Protein AF-A0A8S0VI57-F1 (afdb_monomer_lite)

Structure (mmCIF, N/CA/C/O backbone):
data_AF-A0A8S0VI57-F1
#
_entry.id   AF-A0A8S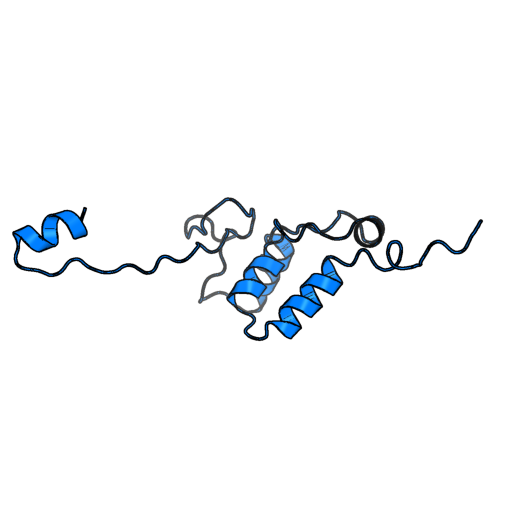0VI57-F1
#
loop_
_atom_site.group_PDB
_atom_site.id
_atom_site.type_symbol
_atom_site.label_atom_id
_atom_site.label_alt_id
_atom_site.label_comp_id
_atom_site.label_asym_id
_atom_site.label_entity_id
_atom_site.label_seq_id
_atom_site.pdbx_PDB_ins_code
_atom_site.Cartn_x
_atom_site.Cartn_y
_atom_site.Cartn_z
_atom_site.occupancy
_atom_site.B_iso_or_equiv
_atom_site.auth_seq_id
_atom_site.auth_comp_id
_atom_site.auth_asym_id
_atom_site.auth_atom_id
_atom_site.pdbx_PDB_model_num
ATOM 1 N N . MET A 1 1 ? -5.526 -4.608 27.149 1.00 91.12 1 MET A N 1
ATOM 2 C CA . MET A 1 1 ? -6.021 -3.444 27.924 1.00 91.12 1 MET A CA 1
ATOM 3 C C . MET A 1 1 ? -7.548 -3.367 27.946 1.00 91.12 1 MET A C 1
ATOM 5 O O . MET A 1 1 ? -8.134 -3.780 28.936 1.00 91.12 1 MET A O 1
ATOM 9 N N . THR A 1 2 ? -8.234 -2.888 26.898 1.00 95.88 2 THR A N 1
ATOM 10 C CA . THR A 1 2 ? -9.696 -2.632 26.957 1.00 95.88 2 THR A CA 1
ATOM 11 C C . THR A 1 2 ? -10.529 -3.891 27.235 1.00 95.88 2 THR A C 1
ATOM 13 O O . THR A 1 2 ? -11.460 -3.861 28.037 1.00 95.88 2 THR A O 1
ATOM 16 N N . ARG A 1 3 ? -10.148 -5.034 26.650 1.00 96.81 3 ARG A N 1
ATOM 17 C CA . ARG A 1 3 ? -10.786 -6.342 26.900 1.00 96.81 3 ARG A CA 1
ATOM 18 C C . ARG A 1 3 ? -10.653 -6.833 28.347 1.00 96.81 3 ARG A C 1
ATOM 20 O O . ARG A 1 3 ? -11.505 -7.596 28.797 1.00 96.81 3 ARG A O 1
ATOM 27 N N . ASP A 1 4 ? -9.615 -6.407 29.060 1.00 96.50 4 ASP A N 1
ATOM 28 C CA . ASP A 1 4 ? -9.339 -6.831 30.440 1.00 96.50 4 ASP A CA 1
ATOM 29 C C . ASP A 1 4 ? -10.178 -6.036 31.449 1.00 96.50 4 ASP A C 1
ATOM 31 O O . ASP A 1 4 ? -10.538 -6.543 32.512 1.00 96.50 4 ASP A O 1
ATOM 35 N N . VAL A 1 5 ? -10.520 -4.792 31.093 1.00 97.25 5 VAL A N 1
ATOM 36 C CA . VAL A 1 5 ? -11.329 -3.880 31.912 1.00 97.25 5 VAL A CA 1
ATOM 37 C C . VAL A 1 5 ? -12.827 -4.098 31.696 1.00 97.25 5 VAL A C 1
ATOM 39 O O . VAL A 1 5 ? -13.580 -4.010 32.662 1.00 97.25 5 VAL A O 1
ATOM 42 N N . ALA A 1 6 ? -13.269 -4.431 30.477 1.00 96.94 6 ALA A N 1
ATOM 43 C CA . ALA A 1 6 ? -14.692 -4.515 30.123 1.00 96.94 6 ALA A CA 1
ATOM 44 C C . ALA A 1 6 ? -15.564 -5.340 31.104 1.00 96.94 6 ALA A C 1
ATOM 46 O O . ALA A 1 6 ? -16.583 -4.811 31.552 1.00 96.94 6 ALA A O 1
ATOM 47 N N . PRO A 1 7 ? -15.161 -6.548 31.560 1.00 97.19 7 PRO A N 1
ATOM 48 C CA . PRO A 1 7 ? -15.966 -7.319 32.513 1.00 97.19 7 PRO A CA 1
ATOM 49 C C . PRO A 1 7 ? -16.089 -6.662 33.895 1.00 97.19 7 PRO A C 1
ATOM 51 O O . PRO A 1 7 ? -17.079 -6.870 34.588 1.00 97.19 7 PRO A O 1
ATOM 54 N N . ARG A 1 8 ? -15.098 -5.854 34.303 1.00 97.12 8 ARG A N 1
ATOM 55 C CA . ARG A 1 8 ? -15.077 -5.174 35.613 1.00 97.12 8 ARG A CA 1
ATOM 56 C C . ARG A 1 8 ? -16.088 -4.031 35.696 1.00 97.12 8 ARG A C 1
ATOM 58 O O . ARG A 1 8 ? -16.448 -3.624 36.791 1.00 97.12 8 ARG A O 1
ATOM 65 N N . ILE A 1 9 ? -16.527 -3.527 34.544 1.00 97.31 9 ILE A N 1
ATOM 66 C CA . ILE A 1 9 ? -17.502 -2.438 34.415 1.00 97.31 9 ILE A CA 1
ATOM 67 C C . ILE A 1 9 ? -18.844 -2.926 33.843 1.00 97.31 9 ILE A C 1
ATOM 69 O O . ILE A 1 9 ? -19.625 -2.121 33.352 1.00 97.31 9 ILE A O 1
ATOM 73 N N . GLY A 1 10 ? -19.108 -4.240 33.879 1.00 96.25 10 GLY A N 1
ATOM 74 C CA . GLY A 1 10 ? -20.378 -4.825 33.430 1.00 96.25 10 GLY A CA 1
ATOM 75 C C . GLY A 1 10 ? -20.571 -4.879 31.910 1.00 96.25 10 GLY A C 1
ATOM 76 O O . GLY A 1 10 ? -21.686 -5.108 31.455 1.00 96.25 10 GLY A O 1
ATOM 77 N N . ASN A 1 11 ? -19.506 -4.689 31.125 1.00 97.69 11 ASN A N 1
ATOM 78 C CA . ASN A 1 11 ? -19.561 -4.681 29.663 1.00 97.69 11 ASN A CA 1
ATOM 79 C C . ASN A 1 11 ? -19.012 -5.977 29.049 1.00 97.69 11 ASN A C 1
ATOM 81 O O . ASN A 1 11 ? -18.143 -6.655 29.606 1.00 97.69 11 ASN A O 1
ATOM 85 N N . HIS A 1 12 ? -19.468 -6.286 27.833 1.00 97.56 12 HIS A N 1
ATOM 86 C CA . HIS A 1 12 ? -18.899 -7.365 27.029 1.00 97.56 12 HIS A CA 1
ATOM 87 C C . HIS A 1 12 ? -17.506 -7.000 26.502 1.00 97.56 12 HIS A C 1
ATOM 89 O O . HIS A 1 12 ? -17.203 -5.841 26.213 1.00 97.56 12 HIS A O 1
ATOM 95 N N . LYS A 1 13 ? -16.641 -8.009 26.350 1.00 98.12 13 LYS A N 1
ATOM 96 C CA . LYS A 1 13 ? -15.318 -7.816 25.745 1.00 98.12 13 LYS A CA 1
ATOM 97 C C . LYS A 1 13 ? -15.485 -7.466 24.260 1.00 98.12 13 LYS A C 1
ATOM 99 O O . LYS A 1 13 ? -16.157 -8.224 23.562 1.00 98.12 13 LYS A O 1
ATOM 104 N N . PRO A 1 14 ? -14.841 -6.402 23.751 1.00 97.31 14 PRO A N 1
ATOM 105 C CA . PRO A 1 14 ? -14.897 -6.088 22.328 1.00 97.31 14 PRO A CA 1
ATOM 106 C C . PRO A 1 14 ? -14.201 -7.181 21.508 1.00 97.31 14 PRO A C 1
ATOM 108 O O . PRO A 1 14 ? -13.129 -7.663 21.896 1.00 97.31 14 PRO A O 1
ATOM 111 N N . ALA A 1 15 ? -14.809 -7.570 20.389 1.00 97.19 15 ALA A N 1
ATOM 112 C CA . ALA A 1 15 ? -14.141 -8.329 19.334 1.00 97.19 15 ALA A CA 1
ATOM 113 C C . ALA A 1 15 ? -13.245 -7.391 18.509 1.00 97.19 15 ALA A C 1
ATOM 115 O O . ALA A 1 15 ? -13.495 -6.187 18.464 1.00 97.19 15 ALA A O 1
ATOM 116 N N . LEU A 1 16 ? -12.199 -7.935 17.887 1.00 96.75 16 LEU A N 1
ATOM 117 C CA . LEU A 1 16 ? -11.308 -7.192 16.997 1.00 96.75 16 LEU A CA 1
ATOM 118 C C . LEU A 1 16 ? -11.160 -7.954 15.680 1.00 96.75 16 LEU A C 1
ATOM 120 O O . LEU A 1 16 ? -11.073 -9.181 15.686 1.00 96.75 16 LEU A O 1
ATOM 124 N N . ILE A 1 17 ? -11.124 -7.206 14.582 1.00 95.94 17 ILE A N 1
ATOM 125 C CA . ILE A 1 17 ? -10.658 -7.655 13.271 1.00 95.94 17 ILE A CA 1
ATOM 126 C C . ILE A 1 17 ? -9.475 -6.748 12.950 1.00 95.94 17 ILE A C 1
ATOM 128 O O . ILE A 1 17 ? -9.622 -5.526 12.948 1.00 95.94 17 ILE A O 1
ATOM 132 N N . GLU A 1 18 ? -8.302 -7.339 12.763 1.00 93.25 18 GLU A N 1
ATOM 133 C CA . GLU A 1 18 ? 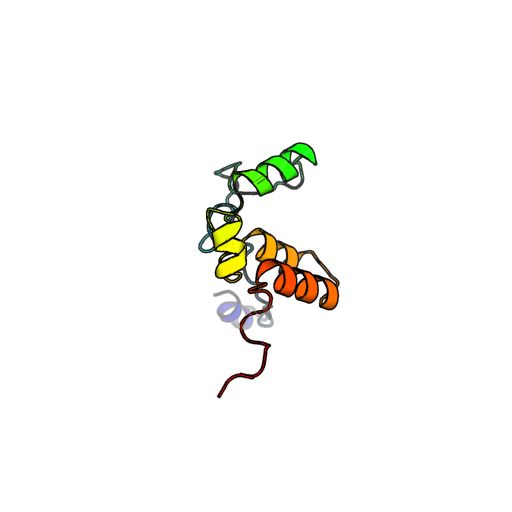-7.052 -6.614 12.550 1.00 93.25 18 GLU A CA 1
ATOM 134 C C . GLU A 1 18 ? -6.666 -6.710 11.074 1.00 93.25 18 GLU A C 1
ATOM 136 O O . GLU A 1 18 ? -6.686 -7.795 10.495 1.00 93.25 18 GLU A O 1
ATOM 141 N N . SER A 1 19 ? -6.342 -5.572 10.462 1.00 88.56 19 SER A N 1
ATOM 142 C CA . SER A 1 19 ? -5.857 -5.502 9.085 1.00 88.56 19 SER A CA 1
ATOM 143 C C . SER A 1 19 ? -4.369 -5.177 9.062 1.00 88.56 19 SER A C 1
ATOM 145 O O . SER A 1 19 ? -3.869 -4.431 9.908 1.00 88.56 19 SER A O 1
ATOM 147 N N . SER A 1 20 ? -3.674 -5.677 8.046 1.00 85.06 20 SER A N 1
ATOM 148 C CA . SER A 1 20 ? -2.311 -5.244 7.745 1.00 85.06 20 SER A CA 1
ATOM 149 C C . SER A 1 20 ? -2.279 -3.755 7.389 1.00 85.06 20 SER A C 1
ATOM 151 O O . SER A 1 20 ? -3.262 -3.192 6.900 1.00 85.06 20 SER A O 1
ATOM 153 N N . PHE A 1 21 ? -1.148 -3.100 7.647 1.00 84.31 21 PHE A N 1
ATOM 154 C CA . PHE A 1 21 ? -0.942 -1.721 7.213 1.00 84.31 21 PHE A CA 1
ATOM 155 C C . PHE A 1 21 ? -0.606 -1.663 5.724 1.00 84.31 21 PHE A C 1
ATOM 157 O O . PHE A 1 21 ? 0.045 -2.558 5.193 1.00 84.31 21 PHE A O 1
ATOM 164 N N . PHE A 1 22 ? -0.989 -0.561 5.082 1.00 82.69 22 PHE A N 1
ATOM 165 C CA . PHE A 1 22 ? -0.439 -0.208 3.782 1.00 82.69 22 PHE A CA 1
ATOM 166 C C . PHE A 1 22 ? 1.036 0.188 3.936 1.00 82.69 22 PHE A C 1
ATOM 168 O O . PHE A 1 22 ? 1.339 1.028 4.802 1.00 82.69 22 PHE A O 1
ATOM 175 N N . PRO A 1 23 ? 1.937 -0.362 3.105 1.00 86.25 23 PRO A N 1
ATOM 176 C CA . PRO A 1 23 ? 3.338 0.010 3.153 1.00 86.25 23 PRO A CA 1
ATOM 177 C C . PRO A 1 23 ? 3.541 1.446 2.662 1.00 86.25 23 PRO A C 1
ATOM 179 O O . PRO A 1 23 ? 2.731 2.008 1.912 1.00 86.25 23 PRO A O 1
ATOM 182 N N . VAL A 1 24 ? 4.631 2.054 3.121 1.00 89.56 24 VAL A N 1
ATOM 183 C CA . VAL A 1 24 ? 5.083 3.366 2.651 1.00 89.56 24 VAL A CA 1
ATOM 184 C C . VAL A 1 24 ? 5.573 3.266 1.204 1.00 89.56 24 VAL A C 1
ATOM 186 O O . VAL A 1 24 ? 6.058 2.218 0.791 1.00 89.56 24 VAL A O 1
ATO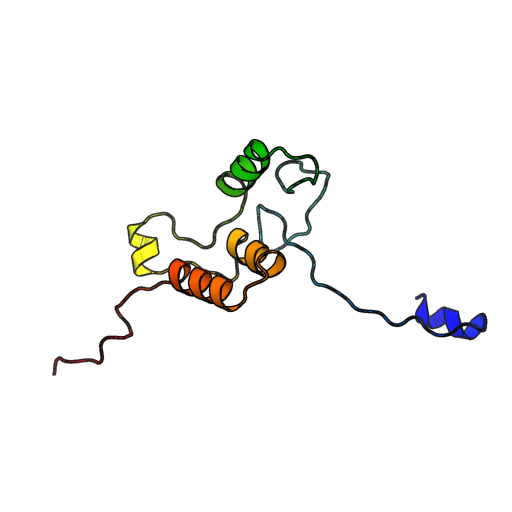M 189 N N . LEU A 1 25 ? 5.467 4.345 0.422 1.00 88.25 25 LEU A N 1
ATOM 190 C CA . LEU A 1 25 ? 5.850 4.297 -0.995 1.00 88.25 25 LEU A CA 1
ATOM 191 C C . LEU A 1 25 ? 7.300 3.833 -1.203 1.00 88.25 25 LEU A C 1
ATOM 193 O O . LEU A 1 25 ? 7.574 3.059 -2.105 1.00 88.25 25 LEU A O 1
ATOM 197 N N . GLN A 1 26 ? 8.223 4.271 -0.352 1.00 85.88 26 GLN A N 1
ATOM 198 C CA . GLN A 1 26 ? 9.662 4.120 -0.589 1.00 85.88 26 GLN A CA 1
ATOM 199 C C . GLN A 1 26 ? 10.239 2.761 -0.163 1.00 85.88 26 GLN A C 1
ATOM 201 O O . GLN A 1 26 ? 11.361 2.440 -0.549 1.00 85.88 26 GLN A O 1
ATOM 206 N N . VAL A 1 27 ? 9.541 1.995 0.682 1.00 81.19 27 VAL A N 1
ATOM 207 C CA . VAL A 1 27 ? 10.037 0.721 1.223 1.00 81.19 27 VAL A CA 1
ATOM 208 C C . VAL A 1 27 ? 8.879 -0.130 1.742 1.00 81.19 27 VAL A C 1
ATOM 210 O O . VAL A 1 27 ? 7.929 0.386 2.322 1.00 81.19 27 VAL A O 1
ATOM 213 N N . GLU A 1 28 ? 8.978 -1.448 1.587 1.00 74.31 28 GLU A N 1
ATOM 214 C CA . GLU A 1 28 ? 7.978 -2.399 2.091 1.00 74.31 28 GLU A CA 1
ATOM 215 C C . GLU A 1 28 ? 7.846 -2.339 3.626 1.00 74.31 28 GLU A C 1
ATOM 217 O O . GLU A 1 28 ? 6.752 -2.361 4.191 1.00 74.31 28 GLU A O 1
ATOM 222 N N . THR A 1 29 ? 8.973 -2.183 4.325 1.00 72.38 29 THR A N 1
ATOM 223 C CA . THR A 1 29 ? 9.019 -2.086 5.784 1.00 72.38 29 THR A CA 1
ATOM 224 C C . THR A 1 29 ? 8.784 -0.650 6.246 1.00 72.38 29 THR A C 1
ATOM 226 O O . THR A 1 29 ? 9.719 0.130 6.427 1.00 72.38 29 THR A O 1
ATOM 229 N N . GLY A 1 30 ? 7.528 -0.284 6.472 1.00 73.88 30 GLY A N 1
ATOM 230 C CA . GLY A 1 30 ? 7.195 1.022 7.027 1.00 73.88 30 GLY A CA 1
ATOM 231 C C . GLY A 1 30 ? 5.711 1.331 6.938 1.00 73.88 30 GLY A C 1
ATOM 232 O O . GLY A 1 30 ? 4.992 0.777 6.114 1.00 73.88 30 GLY A O 1
ATOM 233 N N . LYS A 1 31 ? 5.247 2.240 7.794 1.00 76.06 31 LYS A N 1
ATOM 234 C CA . LYS A 1 31 ? 3.885 2.770 7.730 1.00 76.06 31 LYS A CA 1
ATOM 235 C C . LYS A 1 31 ? 3.923 4.136 7.058 1.00 76.06 31 LYS A C 1
ATOM 237 O O . LYS A 1 31 ? 4.753 4.965 7.430 1.00 76.06 31 LYS A O 1
ATOM 242 N N . MET A 1 32 ? 2.999 4.385 6.129 1.00 78.25 32 MET A N 1
ATOM 243 C CA . MET A 1 32 ? 2.791 5.727 5.577 1.00 78.25 32 MET A CA 1
ATOM 244 C C . MET A 1 32 ? 2.654 6.766 6.697 1.00 78.25 32 MET A C 1
ATOM 246 O O . MET A 1 32 ? 1.899 6.575 7.657 1.00 78.25 32 MET A O 1
ATOM 250 N N . SER A 1 33 ? 3.378 7.874 6.560 1.00 76.19 33 SER A N 1
ATOM 251 C CA . SER A 1 33 ? 3.389 8.955 7.537 1.00 76.19 33 SER A CA 1
ATOM 252 C C . SER A 1 33 ? 3.061 10.273 6.860 1.00 76.19 33 SER A C 1
ATOM 254 O O . SER A 1 33 ? 3.699 10.655 5.883 1.00 76.19 33 SER A O 1
ATOM 256 N N . ALA A 1 34 ? 2.115 11.018 7.433 1.00 75.75 34 ALA A N 1
ATOM 257 C CA . ALA A 1 34 ? 1.801 12.364 6.962 1.00 75.75 34 ALA A CA 1
ATOM 258 C C . ALA A 1 34 ? 2.976 13.350 7.134 1.00 75.75 34 ALA A C 1
ATOM 260 O O . ALA A 1 34 ? 2.919 14.449 6.588 1.00 75.75 34 ALA A O 1
ATOM 261 N N . SER A 1 35 ? 4.018 12.968 7.883 1.00 79.25 35 SER A N 1
ATOM 262 C CA . SER A 1 35 ? 5.215 13.781 8.111 1.00 79.25 35 SER A CA 1
ATOM 263 C C . SER A 1 35 ? 6.166 13.838 6.909 1.00 79.25 35 SER A C 1
ATOM 265 O O . SER A 1 35 ? 6.934 14.791 6.822 1.00 79.25 35 SER A O 1
ATOM 267 N N . ASP A 1 36 ? 6.130 12.858 5.996 1.00 80.50 36 ASP A N 1
ATOM 268 C CA . ASP A 1 36 ? 6.836 12.924 4.707 1.00 80.50 36 ASP A CA 1
ATOM 269 C C . ASP A 1 36 ? 5.808 12.904 3.562 1.00 80.50 36 ASP A C 1
ATOM 271 O O . ASP A 1 36 ? 5.267 11.839 3.241 1.00 80.50 36 ASP A O 1
ATOM 275 N N . PRO A 1 37 ? 5.550 14.056 2.912 1.00 81.31 37 PRO A N 1
ATOM 276 C CA . PRO A 1 37 ? 4.581 14.160 1.826 1.00 81.31 37 PRO A CA 1
ATOM 277 C C . PRO A 1 37 ? 4.863 13.278 0.604 1.00 81.31 37 PRO A C 1
ATOM 279 O O . PRO A 1 37 ? 3.946 13.017 -0.177 1.00 81.31 37 PRO A O 1
ATOM 282 N N . ASN A 1 38 ? 6.108 12.825 0.420 1.00 82.81 38 ASN A N 1
ATOM 283 C CA . ASN A 1 38 ? 6.497 11.943 -0.686 1.00 82.81 38 ASN A CA 1
ATOM 284 C C . ASN A 1 38 ? 6.376 10.457 -0.327 1.00 82.81 38 ASN A C 1
ATOM 286 O O . ASN A 1 38 ? 6.495 9.602 -1.200 1.00 82.81 38 ASN A O 1
ATOM 290 N N . SER A 1 39 ? 6.135 10.153 0.947 1.00 82.19 39 SER A N 1
ATOM 291 C CA . SER A 1 39 ? 6.007 8.790 1.459 1.00 82.19 39 SER A CA 1
ATOM 292 C C . SER A 1 39 ? 4.582 8.235 1.329 1.00 82.19 39 SER A C 1
ATOM 294 O O . SER A 1 39 ? 4.378 7.026 1.445 1.00 82.19 39 SER A O 1
ATOM 296 N N . ALA A 1 40 ? 3.598 9.109 1.077 1.00 88.56 40 ALA A N 1
ATOM 297 C CA . ALA A 1 40 ? 2.177 8.785 1.077 1.00 88.56 40 ALA A CA 1
ATOM 298 C C . ALA A 1 40 ? 1.427 9.378 -0.126 1.00 88.56 40 ALA A C 1
ATOM 300 O O . ALA A 1 40 ? 1.758 10.455 -0.634 1.00 88.56 40 ALA A O 1
ATOM 301 N N . ILE A 1 41 ? 0.361 8.686 -0.529 1.00 91.75 41 ILE A N 1
ATOM 302 C CA . ILE A 1 41 ? -0.656 9.204 -1.448 1.00 91.75 41 ILE A CA 1
ATOM 303 C C . ILE A 1 41 ? -1.786 9.786 -0.604 1.00 91.75 41 ILE A C 1
ATOM 305 O O . ILE A 1 41 ? -2.406 9.076 0.190 1.00 91.75 41 ILE A O 1
ATOM 309 N N . TYR A 1 42 ? -2.048 11.080 -0.751 1.00 92.88 42 TYR A N 1
ATOM 310 C CA . TYR A 1 42 ? -3.134 11.741 -0.037 1.00 92.88 42 TYR A CA 1
ATOM 311 C C . TYR A 1 42 ? -4.416 11.687 -0.856 1.00 92.88 42 TYR A C 1
ATOM 313 O O . TYR A 1 42 ? -4.404 11.803 -2.077 1.00 92.88 42 TYR A O 1
ATOM 321 N N . VAL A 1 43 ? -5.554 11.635 -0.167 1.00 93.81 43 VAL A N 1
ATOM 322 C CA . VAL A 1 43 ? -6.887 11.725 -0.794 1.00 93.81 43 VAL A CA 1
ATOM 323 C C . VAL A 1 43 ? -7.160 13.075 -1.475 1.00 93.81 43 VAL A C 1
ATOM 325 O O . VAL A 1 43 ? -8.169 13.236 -2.150 1.00 93.81 43 VAL A O 1
ATOM 328 N N . THR A 1 44 ? -6.273 14.054 -1.287 1.00 95.44 44 THR A N 1
ATOM 329 C CA . THR A 1 44 ? -6.304 15.375 -1.927 1.00 95.44 44 THR A CA 1
ATOM 330 C C . THR A 1 44 ? -5.324 15.507 -3.093 1.00 95.44 44 THR A C 1
ATOM 332 O O . THR A 1 44 ? -5.290 16.563 -3.721 1.00 95.44 44 THR A O 1
ATOM 335 N N . ASP A 1 45 ? -4.493 14.492 -3.355 1.00 94.81 45 ASP A N 1
ATOM 336 C CA . ASP A 1 45 ? -3.534 14.532 -4.458 1.00 94.81 45 ASP A CA 1
ATOM 337 C C . ASP A 1 45 ? -4.274 14.569 -5.800 1.00 94.81 45 ASP A C 1
ATOM 339 O O . ASP A 1 45 ? -5.255 13.852 -6.021 1.00 94.81 45 ASP A O 1
ATOM 343 N N . SER A 1 46 ? -3.791 15.393 -6.732 1.00 97.44 46 SER A N 1
ATOM 344 C CA . SER A 1 46 ? -4.311 15.369 -8.097 1.00 97.44 46 SER A CA 1
ATOM 345 C C . SER A 1 46 ? -3.866 14.096 -8.821 1.00 97.44 46 SER A C 1
ATOM 347 O O . SER A 1 46 ? -2.851 13.493 -8.475 1.00 97.44 46 SER A O 1
ATOM 349 N N . GLY A 1 47 ? -4.545 13.721 -9.910 1.00 97.31 47 GLY A N 1
ATOM 350 C CA . GLY A 1 47 ? -4.111 12.578 -10.729 1.00 97.31 47 GLY A CA 1
ATOM 351 C C . GLY A 1 47 ? -2.664 12.702 -11.234 1.00 97.31 47 GLY A C 1
ATOM 352 O O . GLY A 1 47 ? -1.955 11.705 -11.356 1.00 97.31 47 GLY A O 1
ATOM 353 N N . LYS A 1 48 ? -2.183 13.934 -11.461 1.00 97.00 48 LYS A N 1
ATOM 354 C CA . LYS A 1 48 ? -0.786 14.199 -11.830 1.00 97.00 48 LYS A CA 1
ATOM 355 C C . LYS A 1 48 ? 0.170 13.927 -10.668 1.00 97.00 48 LYS A C 1
ATOM 357 O O . LYS A 1 48 ? 1.245 13.375 -10.892 1.00 97.00 48 LYS A O 1
ATOM 362 N N . ASP A 1 49 ? -0.209 14.306 -9.452 1.00 95.31 49 ASP A N 1
ATOM 363 C CA . ASP A 1 49 ? 0.608 14.088 -8.257 1.00 95.31 49 ASP A CA 1
ATOM 364 C C . ASP A 1 49 ? 0.679 12.603 -7.911 1.00 95.31 49 ASP A C 1
ATOM 366 O O . ASP A 1 49 ? 1.774 12.098 -7.678 1.00 95.31 49 ASP A O 1
ATOM 370 N N . ILE A 1 50 ? -0.447 11.886 -7.995 1.00 95.81 50 ILE A N 1
ATOM 371 C CA . ILE A 1 50 ? -0.503 10.426 -7.823 1.00 95.81 50 ILE A CA 1
ATOM 372 C C . ILE A 1 50 ? 0.446 9.743 -8.814 1.00 95.81 50 ILE A C 1
ATOM 374 O O . ILE A 1 50 ? 1.310 8.969 -8.408 1.00 95.81 50 ILE A O 1
ATOM 378 N N . ASN A 1 51 ? 0.347 10.083 -10.104 1.00 96.12 51 ASN A N 1
ATOM 379 C CA . ASN A 1 51 ? 1.201 9.510 -11.147 1.00 96.12 51 ASN A CA 1
ATOM 380 C C . ASN A 1 51 ? 2.694 9.798 -10.893 1.00 96.12 51 ASN A C 1
ATOM 382 O O . ASN A 1 51 ? 3.540 8.910 -10.981 1.00 96.12 51 ASN A O 1
ATOM 386 N N . ASN A 1 52 ? 3.028 11.035 -10.512 1.00 95.56 52 ASN A N 1
ATOM 387 C CA . ASN A 1 52 ? 4.400 11.399 -10.159 1.00 95.56 52 ASN A CA 1
ATOM 388 C C . ASN A 1 52 ? 4.908 10.625 -8.940 1.00 95.56 52 ASN A C 1
ATOM 390 O O . ASN A 1 52 ? 6.062 10.203 -8.942 1.00 95.56 52 ASN A O 1
ATOM 394 N N . LYS A 1 53 ? 4.075 10.456 -7.910 1.00 94.81 53 LYS A N 1
ATOM 395 C CA . LYS A 1 53 ? 4.459 9.771 -6.677 1.00 94.81 53 LYS A CA 1
ATOM 396 C C . LYS A 1 53 ? 4.704 8.289 -6.902 1.00 94.81 53 LYS A C 1
ATOM 398 O O . LYS A 1 53 ? 5.738 7.790 -6.471 1.00 94.81 53 LYS A O 1
ATOM 403 N N . ILE A 1 54 ? 3.807 7.623 -7.629 1.00 94.69 54 ILE A N 1
ATOM 404 C CA . ILE A 1 54 ? 3.979 6.218 -8.001 1.00 94.69 54 ILE A CA 1
ATOM 405 C C . ILE A 1 54 ? 5.266 6.042 -8.811 1.00 94.69 54 ILE A C 1
ATOM 407 O O . ILE A 1 54 ? 6.148 5.305 -8.392 1.00 94.69 54 ILE A O 1
ATOM 411 N N . ASN A 1 55 ? 5.446 6.784 -9.906 1.00 94.06 55 ASN A N 1
ATOM 412 C CA . ASN A 1 55 ? 6.588 6.547 -10.797 1.00 94.06 55 ASN A CA 1
ATOM 413 C C . ASN A 1 55 ? 7.950 6.926 -10.202 1.00 94.06 55 ASN A C 1
ATOM 415 O O . ASN A 1 55 ? 8.967 6.402 -10.645 1.00 94.06 55 ASN A O 1
ATOM 419 N N . LYS A 1 56 ? 8.000 7.890 -9.274 1.00 93.50 56 LYS A N 1
ATOM 420 C CA . LYS A 1 56 ? 9.272 8.393 -8.729 1.00 93.50 56 LYS A CA 1
ATOM 421 C C . LYS A 1 56 ? 9.628 7.830 -7.363 1.00 93.50 56 LYS A C 1
ATOM 423 O O . LYS A 1 56 ? 10.814 7.760 -7.057 1.00 93.50 56 LYS A O 1
ATOM 428 N N . TYR A 1 57 ? 8.635 7.527 -6.531 1.00 93.31 57 TYR A N 1
ATOM 429 C CA . TYR A 1 57 ? 8.859 7.204 -5.122 1.00 93.31 57 TYR A CA 1
ATOM 430 C C . TYR A 1 57 ? 8.373 5.816 -4.729 1.00 93.31 57 TYR A C 1
ATOM 432 O O . TYR A 1 57 ? 8.818 5.341 -3.688 1.00 93.31 57 TYR A O 1
ATOM 440 N N . ALA A 1 58 ? 7.494 5.172 -5.509 1.00 93.69 58 ALA A N 1
ATOM 441 C CA . ALA A 1 58 ? 7.112 3.798 -5.220 1.00 93.69 58 ALA A CA 1
ATOM 442 C C . ALA A 1 58 ? 8.303 2.876 -5.493 1.00 93.69 58 ALA A C 1
ATOM 444 O O . ALA A 1 58 ? 8.832 2.836 -6.606 1.00 93.69 58 ALA A O 1
ATOM 445 N N . PHE A 1 59 ? 8.737 2.148 -4.472 1.00 94.31 59 PHE A N 1
ATOM 446 C CA . PHE A 1 59 ? 9.792 1.164 -4.613 1.00 94.31 59 PHE A CA 1
ATOM 447 C C . PHE A 1 59 ? 9.311 0.036 -5.524 1.00 94.31 59 PHE A C 1
ATOM 449 O O . PHE A 1 59 ? 8.232 -0.524 -5.319 1.00 94.31 59 PHE A O 1
ATOM 456 N N . SER A 1 60 ? 10.119 -0.286 -6.532 1.00 93.62 60 SER A N 1
ATOM 457 C CA . SER A 1 60 ? 9.853 -1.400 -7.433 1.00 93.62 60 SER A CA 1
ATOM 458 C C . SER A 1 60 ? 10.789 -2.559 -7.131 1.00 93.62 60 SER A C 1
ATOM 460 O O . SER A 1 60 ? 11.987 -2.369 -6.927 1.00 93.62 60 SER A O 1
ATOM 462 N N . GLY A 1 61 ? 10.234 -3.768 -7.162 1.00 92.75 61 GLY A N 1
ATOM 463 C CA . GLY A 1 61 ? 10.997 -5.011 -7.130 1.00 92.75 61 GLY A CA 1
ATOM 464 C C . GLY A 1 61 ? 11.562 -5.413 -8.494 1.00 92.75 61 GLY A C 1
ATOM 465 O O . GLY A 1 61 ? 12.170 -6.477 -8.610 1.00 92.75 61 GLY A O 1
ATOM 466 N N . GLY A 1 62 ? 11.344 -4.608 -9.537 1.00 92.25 62 GLY A N 1
ATOM 467 C CA . GLY A 1 62 ? 11.885 -4.831 -10.872 1.00 92.25 62 GLY A CA 1
ATOM 468 C C . GLY A 1 62 ? 13.396 -4.609 -10.960 1.00 92.25 62 GLY A C 1
ATOM 469 O O . GLY A 1 62 ? 14.012 -3.968 -10.114 1.00 92.25 62 GLY A O 1
ATOM 470 N N . GLN A 1 63 ? 14.001 -5.137 -12.024 1.00 92.50 63 GLN A N 1
ATOM 471 C CA . GLN A 1 63 ? 15.432 -4.962 -12.278 1.00 92.50 63 GLN A CA 1
ATOM 472 C C . GLN A 1 63 ? 15.777 -3.562 -12.806 1.00 92.50 63 GLN A C 1
ATOM 474 O O . GLN A 1 63 ? 14.942 -2.854 -13.366 1.00 92.50 63 GLN A O 1
ATOM 479 N N . ASP A 1 64 ? 17.055 -3.216 -12.685 1.00 92.69 64 ASP A N 1
ATOM 480 C CA . ASP A 1 64 ? 17.675 -1.964 -13.130 1.00 92.69 64 ASP A CA 1
ATOM 481 C C . ASP A 1 64 ? 17.592 -1.708 -14.645 1.00 92.69 64 ASP A C 1
ATOM 483 O O . ASP A 1 64 ? 17.586 -0.561 -15.093 1.00 92.69 64 ASP A O 1
ATOM 487 N N . SER A 1 65 ? 17.532 -2.774 -15.443 1.00 91.12 65 SER A N 1
ATOM 488 C CA . SER A 1 65 ? 17.446 -2.719 -16.899 1.00 91.12 65 SER A CA 1
ATOM 489 C C . SER A 1 65 ? 16.375 -3.662 -17.433 1.00 91.12 65 SER A C 1
ATOM 491 O O . SER A 1 65 ? 16.089 -4.703 -16.844 1.00 91.12 65 SER A O 1
ATOM 493 N N . ILE A 1 66 ? 15.823 -3.334 -18.603 1.00 88.88 66 ILE A N 1
ATOM 494 C CA . ILE A 1 66 ? 14.819 -4.165 -19.288 1.00 88.88 66 ILE A CA 1
ATOM 495 C C . ILE A 1 66 ? 15.380 -5.560 -19.598 1.00 88.88 66 ILE A C 1
ATOM 497 O O . ILE A 1 66 ? 14.673 -6.555 -19.468 1.00 88.88 66 ILE A O 1
ATOM 501 N N . GLU A 1 67 ? 16.660 -5.649 -19.968 1.00 89.44 67 GLU A N 1
ATOM 502 C CA . GLU A 1 67 ? 17.320 -6.929 -20.240 1.00 89.44 67 GLU A CA 1
ATOM 503 C C . GLU A 1 67 ? 17.387 -7.813 -18.995 1.00 89.44 67 GLU A C 1
ATOM 505 O O . GLU A 1 67 ? 17.075 -9.002 -19.068 1.00 89.44 67 GLU A O 1
ATOM 510 N N . ASN A 1 68 ? 17.778 -7.244 -17.851 1.00 88.94 68 ASN A N 1
ATOM 511 C CA . ASN A 1 68 ? 17.796 -7.974 -16.588 1.00 88.94 68 ASN A CA 1
ATOM 512 C C . ASN A 1 68 ? 16.376 -8.315 -16.145 1.00 88.94 68 ASN A C 1
ATOM 514 O O . ASN A 1 68 ? 16.145 -9.435 -15.707 1.00 88.94 68 ASN A O 1
ATOM 518 N N . HIS A 1 69 ? 15.420 -7.401 -16.312 1.00 88.19 69 HIS A N 1
ATOM 519 C CA . HIS A 1 69 ? 14.022 -7.629 -15.956 1.00 88.19 69 HIS A CA 1
ATOM 520 C C . HIS A 1 69 ? 13.431 -8.790 -16.759 1.00 88.19 69 HIS A C 1
ATOM 522 O O . HIS A 1 69 ? 12.798 -9.668 -16.189 1.00 88.19 69 HIS A O 1
ATOM 528 N N . GLY A 1 70 ? 13.727 -8.872 -18.059 1.00 85.06 70 GLY A N 1
ATOM 529 C CA . GLY A 1 70 ? 13.325 -10.011 -18.886 1.00 85.06 70 GLY A CA 1
ATOM 530 C C . GLY A 1 70 ? 14.019 -11.326 -18.511 1.00 85.06 70 GLY A C 1
ATOM 531 O O . GLY A 1 70 ? 13.432 -12.393 -18.670 1.00 85.06 70 GLY A O 1
ATOM 532 N N . LYS A 1 71 ? 15.262 -11.275 -18.007 1.00 85.25 71 LYS A N 1
ATOM 533 C CA . LYS A 1 71 ? 16.024 -12.469 -17.589 1.00 85.25 71 LYS A CA 1
ATOM 534 C C . LYS A 1 71 ? 15.629 -12.985 -16.205 1.00 85.25 71 LYS A C 1
ATOM 536 O O . LYS A 1 71 ? 15.587 -14.197 -16.006 1.00 85.25 71 LYS A O 1
ATOM 541 N N . TYR A 1 72 ? 15.405 -12.082 -15.257 1.00 86.50 72 TYR A N 1
ATOM 542 C CA . TYR A 1 72 ? 15.291 -12.396 -13.832 1.00 86.50 72 TYR A CA 1
ATOM 543 C C . TYR A 1 72 ? 13.903 -12.120 -13.248 1.00 86.50 72 TYR A C 1
ATOM 545 O O . TYR A 1 72 ? 13.648 -12.551 -12.129 1.00 86.50 72 TYR A O 1
ATOM 553 N N . GLY A 1 73 ? 13.014 -11.442 -13.981 1.00 89.44 73 GLY A N 1
ATOM 554 C CA . GLY A 1 73 ? 11.719 -11.001 -13.466 1.00 89.44 73 GLY A CA 1
ATOM 555 C C . GLY A 1 73 ? 11.848 -9.927 -12.381 1.00 89.44 73 GLY A C 1
ATOM 556 O O . GLY A 1 73 ? 12.928 -9.372 -12.136 1.00 89.44 73 GLY A O 1
ATOM 557 N N . ALA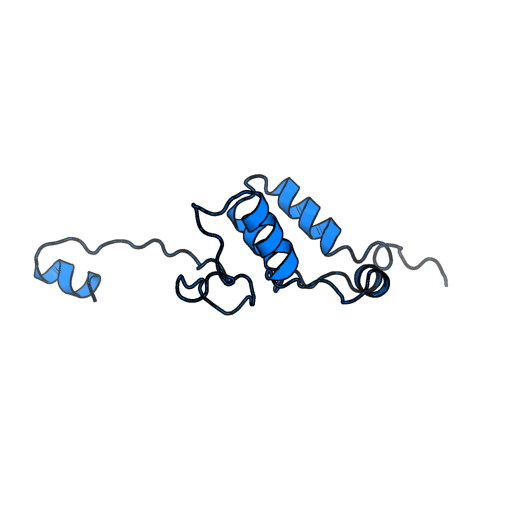 A 1 74 ? 10.730 -9.638 -11.722 1.00 92.06 74 ALA A N 1
ATOM 558 C CA . ALA A 1 74 ? 10.657 -8.740 -10.577 1.00 92.06 74 ALA A CA 1
ATOM 559 C C . ALA A 1 74 ? 10.467 -9.525 -9.274 1.00 92.06 74 ALA A C 1
ATOM 561 O O . ALA A 1 74 ? 9.739 -10.511 -9.235 1.00 92.06 74 ALA A O 1
ATOM 562 N N . ASN A 1 75 ? 11.042 -9.043 -8.174 1.00 92.88 75 ASN A N 1
ATOM 563 C CA . ASN A 1 75 ? 10.677 -9.531 -6.849 1.00 92.88 75 ASN A CA 1
ATOM 564 C C . ASN A 1 75 ? 9.354 -8.888 -6.403 1.00 92.88 75 ASN A C 1
ATOM 566 O O . ASN A 1 75 ? 9.343 -7.769 -5.892 1.00 92.88 75 ASN A O 1
ATOM 570 N N . LEU A 1 76 ? 8.243 -9.602 -6.583 1.00 92.19 76 LEU A N 1
ATOM 571 C CA . LEU A 1 76 ? 6.914 -9.089 -6.241 1.00 92.19 76 LEU A CA 1
ATOM 572 C C . LEU A 1 76 ? 6.678 -8.902 -4.733 1.00 92.19 76 LEU A C 1
ATOM 574 O O . LEU A 1 76 ? 5.758 -8.173 -4.377 1.00 92.19 76 LEU A O 1
ATOM 578 N N . GLU A 1 77 ? 7.472 -9.531 -3.856 1.00 89.50 77 GLU A N 1
ATOM 579 C CA . GLU A 1 77 ? 7.310 -9.399 -2.395 1.00 89.50 77 GLU A CA 1
ATOM 580 C C . GLU A 1 77 ? 7.598 -7.971 -1.924 1.00 89.50 77 GLU A C 1
ATOM 582 O O . GLU A 1 77 ? 6.926 -7.456 -1.039 1.00 89.50 77 GLU A O 1
ATOM 587 N N . VAL A 1 78 ? 8.552 -7.307 -2.579 1.00 90.25 78 VAL A N 1
ATOM 588 C CA . VAL A 1 78 ? 8.994 -5.952 -2.228 1.00 90.25 78 VAL A CA 1
ATOM 589 C C . VAL A 1 78 ? 8.384 -4.877 -3.135 1.00 90.25 78 VAL A C 1
ATOM 591 O O . VAL A 1 78 ? 8.639 -3.695 -2.929 1.00 90.25 78 VAL A O 1
ATOM 594 N N . ASP A 1 79 ? 7.609 -5.251 -4.161 1.00 93.38 79 ASP A N 1
ATOM 595 C CA . ASP A 1 79 ? 7.086 -4.312 -5.158 1.00 93.38 79 ASP A CA 1
ATOM 596 C C . ASP A 1 79 ? 5.835 -3.579 -4.637 1.00 93.38 79 ASP A C 1
ATOM 598 O O . ASP A 1 79 ? 4.755 -4.155 -4.452 1.00 93.38 79 ASP A O 1
ATOM 602 N N . ILE A 1 80 ? 5.982 -2.276 -4.384 1.00 94.31 80 ILE A N 1
ATOM 603 C CA . ILE A 1 80 ? 4.925 -1.444 -3.799 1.00 94.31 80 ILE A CA 1
ATOM 604 C C . ILE A 1 80 ? 3.728 -1.275 -4.744 1.00 94.31 80 ILE A C 1
ATOM 606 O O . ILE A 1 80 ? 2.599 -1.423 -4.266 1.00 94.31 80 ILE A O 1
ATOM 610 N N . PRO A 1 81 ? 3.905 -1.016 -6.057 1.00 94.50 81 PRO A N 1
ATOM 611 C CA . PRO A 1 81 ? 2.788 -1.008 -6.999 1.00 94.50 81 PRO A CA 1
ATOM 612 C C . PRO A 1 81 ? 1.953 -2.296 -6.971 1.00 94.50 81 PRO A C 1
ATOM 614 O O . PRO A 1 81 ? 0.729 -2.222 -6.859 1.00 94.50 81 PRO A O 1
ATOM 617 N N . ILE A 1 82 ? 2.589 -3.473 -7.002 1.00 95.00 82 ILE A N 1
ATOM 618 C CA . ILE A 1 82 ? 1.888 -4.769 -6.941 1.00 95.00 82 ILE A CA 1
ATOM 619 C C . ILE A 1 82 ? 1.192 -4.966 -5.595 1.00 95.00 82 ILE A C 1
ATOM 621 O O . ILE A 1 82 ? 0.063 -5.462 -5.544 1.00 95.00 82 ILE A O 1
ATOM 625 N N . THR A 1 83 ? 1.830 -4.536 -4.508 1.00 93.38 83 THR A N 1
ATOM 626 C CA . THR A 1 83 ? 1.217 -4.559 -3.179 1.00 93.38 83 THR A CA 1
ATOM 627 C C . THR A 1 83 ? -0.038 -3.688 -3.137 1.00 93.38 83 THR A C 1
ATOM 629 O O . THR A 1 83 ? -1.073 -4.134 -2.652 1.00 93.38 83 THR A O 1
ATOM 632 N N . TYR A 1 84 ? 0.008 -2.474 -3.696 1.00 94.56 84 TYR A N 1
ATOM 633 C CA . TYR A 1 84 ? -1.137 -1.557 -3.744 1.00 94.56 84 TYR A CA 1
ATOM 634 C C . TYR A 1 84 ? -2.264 -2.098 -4.625 1.00 94.56 84 TYR A C 1
ATOM 636 O O . TYR A 1 84 ? -3.428 -2.001 -4.238 1.00 94.56 84 TYR A O 1
ATOM 644 N N . LEU A 1 85 ? -1.941 -2.719 -5.763 1.00 95.50 85 LEU A N 1
ATOM 645 C CA . LEU A 1 85 ? -2.937 -3.423 -6.572 1.00 95.50 85 LEU A CA 1
ATOM 646 C C . LEU A 1 85 ? -3.624 -4.529 -5.763 1.00 95.50 85 LEU A C 1
ATOM 648 O O . LEU A 1 85 ? -4.839 -4.634 -5.823 1.00 95.50 85 LEU A O 1
ATOM 652 N N . GLY A 1 86 ? -2.894 -5.261 -4.917 1.00 93.62 86 GLY A N 1
ATOM 653 C CA . GLY A 1 86 ? -3.484 -6.253 -4.009 1.00 93.62 86 GLY A CA 1
ATOM 654 C C . GLY A 1 86 ? -4.490 -5.702 -2.989 1.00 93.62 86 GLY A C 1
ATOM 655 O O . GLY A 1 86 ? -5.256 -6.479 -2.427 1.00 93.62 86 GLY A O 1
ATOM 656 N N . PHE A 1 87 ? -4.506 -4.389 -2.743 1.00 92.06 87 PHE A N 1
ATOM 657 C CA . PHE A 1 87 ? -5.500 -3.740 -1.884 1.00 92.06 87 PHE A CA 1
ATOM 658 C C . PHE A 1 87 ? -6.655 -3.091 -2.656 1.00 92.06 87 PHE A C 1
ATOM 660 O O . PHE A 1 87 ? -7.754 -2.998 -2.115 1.00 92.06 87 PHE A O 1
ATOM 667 N N . PHE A 1 88 ? -6.398 -2.573 -3.861 1.00 94.38 88 PHE A N 1
ATOM 668 C CA . PHE A 1 88 ? -7.340 -1.704 -4.579 1.00 94.38 88 PHE A CA 1
ATOM 669 C C . PHE A 1 88 ? -7.917 -2.307 -5.864 1.00 94.38 88 PHE A C 1
ATOM 671 O O . PHE A 1 88 ? -8.936 -1.812 -6.341 1.00 94.38 88 PHE A O 1
ATOM 678 N N . LEU A 1 89 ? -7.284 -3.330 -6.443 1.00 96.50 89 LEU A N 1
ATOM 679 C CA . LEU A 1 89 ? -7.816 -4.046 -7.598 1.00 96.50 89 LEU A CA 1
ATOM 680 C C . LEU A 1 89 ? -8.733 -5.168 -7.104 1.00 96.50 89 LEU A C 1
ATOM 682 O O . LEU A 1 89 ? -8.276 -6.097 -6.448 1.00 96.50 89 LEU A O 1
ATOM 686 N N . GLU A 1 90 ? -10.025 -5.062 -7.406 1.00 96.44 90 GLU A N 1
ATOM 687 C CA . GLU A 1 90 ? -11.042 -6.010 -6.925 1.00 96.44 90 GLU A CA 1
ATOM 688 C C . GLU A 1 90 ? -11.055 -7.340 -7.701 1.00 96.44 90 GLU A C 1
ATOM 690 O O . GLU A 1 90 ? -11.555 -8.342 -7.192 1.00 96.44 90 GLU A O 1
ATOM 695 N N . ASP A 1 91 ? -10.535 -7.358 -8.933 1.00 97.81 91 ASP A N 1
ATOM 696 C CA . ASP A 1 91 ? -10.489 -8.556 -9.773 1.00 97.81 91 ASP A CA 1
ATOM 697 C C . ASP A 1 91 ? -9.216 -9.373 -9.495 1.00 97.81 91 ASP A C 1
ATOM 699 O O . ASP A 1 91 ? -8.120 -9.060 -9.971 1.00 97.81 91 ASP A O 1
ATOM 703 N N . ASP A 1 92 ? -9.378 -10.461 -8.741 1.00 96.12 92 ASP A N 1
ATOM 704 C CA . ASP A 1 92 ? -8.300 -11.398 -8.410 1.00 96.12 92 ASP A CA 1
ATOM 705 C C . ASP A 1 92 ? -7.648 -12.032 -9.654 1.00 96.12 92 ASP A C 1
ATOM 707 O O . ASP A 1 92 ? -6.444 -12.309 -9.654 1.00 96.12 92 ASP A O 1
ATOM 711 N N . ALA A 1 93 ? -8.416 -12.279 -10.722 1.00 97.00 93 ALA A N 1
ATOM 712 C CA . ALA A 1 93 ? -7.890 -12.876 -11.947 1.00 97.00 93 ALA A CA 1
ATOM 713 C C . ALA A 1 93 ? -7.044 -11.867 -12.732 1.00 97.00 93 ALA A C 1
ATOM 715 O O . ALA A 1 93 ? -5.999 -12.235 -13.277 1.00 97.00 93 ALA A O 1
ATOM 716 N N . GLU A 1 94 ? -7.459 -10.599 -12.752 1.00 96.88 94 GLU A N 1
ATOM 717 C CA . GLU A 1 94 ? -6.671 -9.506 -13.322 1.00 96.88 94 GLU A CA 1
ATOM 7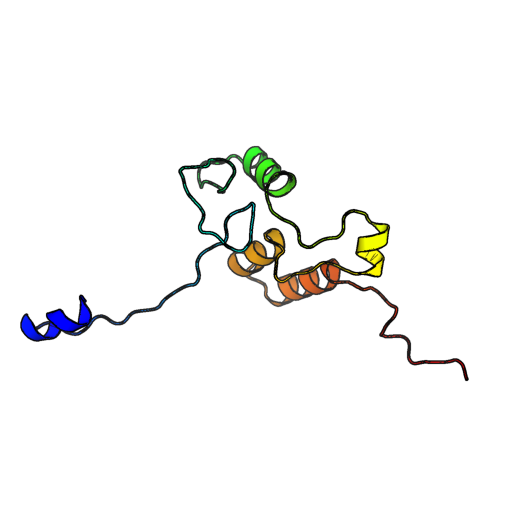18 C C . GLU A 1 94 ? -5.391 -9.260 -12.513 1.00 96.88 94 GLU A C 1
ATOM 720 O O . GLU A 1 94 ? -4.307 -9.177 -13.095 1.00 96.88 94 GLU A O 1
ATOM 725 N N . LEU A 1 95 ? -5.476 -9.234 -11.178 1.00 95.69 95 LEU A N 1
ATOM 726 C CA . LEU A 1 95 ? -4.305 -9.089 -10.310 1.00 95.69 95 LEU A CA 1
ATOM 727 C C . LEU A 1 95 ? -3.286 -10.205 -10.556 1.00 95.69 95 LEU A C 1
ATOM 729 O O . LEU A 1 95 ? -2.091 -9.947 -10.710 1.00 95.69 95 LEU A O 1
ATOM 733 N N . GLU A 1 96 ? -3.756 -11.447 -10.624 1.00 95.44 96 GLU A N 1
ATOM 734 C CA . GLU A 1 96 ? -2.914 -12.607 -10.896 1.00 95.44 96 GLU A CA 1
ATOM 735 C C . GLU A 1 96 ? -2.320 -12.569 -12.313 1.00 95.44 96 GLU A C 1
ATOM 737 O O . GLU A 1 96 ? -1.169 -12.962 -12.521 1.00 95.44 96 GLU A O 1
ATOM 742 N N . HIS A 1 97 ? -3.068 -12.064 -13.296 1.00 94.75 97 HIS A N 1
ATOM 743 C CA . HIS A 1 97 ? -2.551 -11.840 -14.642 1.00 94.75 97 HIS A CA 1
ATOM 744 C C . HIS A 1 97 ? -1.417 -10.805 -14.646 1.00 94.75 97 HIS A C 1
ATOM 746 O O . HIS A 1 97 ? -0.359 -11.067 -15.219 1.00 94.75 97 HIS A O 1
ATOM 752 N N . ILE A 1 98 ? -1.592 -9.671 -13.960 1.00 93.94 98 ILE A N 1
ATOM 753 C CA . ILE A 1 98 ? -0.569 -8.624 -13.836 1.00 93.94 98 ILE A CA 1
ATOM 754 C C . ILE A 1 98 ? 0.673 -9.167 -13.128 1.00 93.94 98 ILE A C 1
ATOM 756 O O . ILE A 1 98 ? 1.780 -9.010 -13.645 1.00 93.94 98 ILE A O 1
ATOM 760 N N . ARG A 1 99 ? 0.506 -9.863 -11.995 1.00 94.00 99 ARG A N 1
ATOM 761 C CA . ARG A 1 99 ? 1.616 -10.506 -11.275 1.00 94.00 99 ARG A CA 1
ATOM 762 C C . ARG A 1 99 ? 2.404 -11.429 -12.192 1.00 94.00 99 ARG A C 1
ATOM 764 O O . ARG A 1 99 ? 3.617 -11.289 -12.280 1.00 94.00 99 ARG A O 1
ATOM 771 N N . LYS A 1 100 ? 1.720 -12.290 -12.949 1.00 91.81 100 LYS A N 1
ATOM 772 C CA . LYS A 1 100 ? 2.358 -13.184 -13.925 1.00 91.81 100 LYS A CA 1
ATOM 773 C C . LYS A 1 100 ? 3.072 -12.461 -15.052 1.00 91.81 100 LYS A C 1
ATOM 775 O O . LYS A 1 100 ? 4.029 -13.026 -15.555 1.00 91.81 100 LYS A O 1
ATOM 780 N N . MET A 1 101 ? 2.607 -11.286 -15.483 1.00 89.69 101 MET A N 1
ATOM 781 C CA . MET A 1 101 ? 3.270 -10.488 -16.523 1.00 89.69 101 MET A CA 1
ATOM 782 C C . MET A 1 101 ? 4.513 -9.754 -16.010 1.00 89.69 101 MET A C 1
ATOM 784 O O . MET A 1 101 ? 5.466 -9.589 -16.766 1.00 89.69 101 MET A O 1
ATOM 788 N N . VAL A 1 102 ? 4.508 -9.312 -14.750 1.00 85.56 102 VAL A N 1
ATOM 789 C CA . VAL A 1 102 ? 5.617 -8.564 -14.130 1.00 85.56 102 VAL A CA 1
ATOM 790 C C . VAL A 1 102 ? 6.687 -9.508 -13.579 1.00 85.56 102 VAL A C 1
ATOM 792 O O . VAL A 1 102 ? 7.877 -9.294 -13.784 1.00 85.56 102 VAL A O 1
ATOM 795 N N . ASP A 1 103 ? 6.272 -10.609 -12.956 1.00 83.25 103 ASP A N 1
ATOM 796 C CA . ASP A 1 103 ? 7.159 -11.707 -12.552 1.00 83.25 103 ASP A CA 1
ATOM 797 C C . ASP A 1 103 ? 7.619 -12.545 -13.745 1.00 83.25 103 ASP A C 1
ATOM 799 O O . ASP A 1 103 ? 8.356 -13.507 -13.573 1.00 83.25 103 ASP A O 1
ATOM 803 N N . ALA A 1 104 ? 7.182 -12.216 -14.964 1.00 64.00 104 ALA A N 1
ATOM 804 C CA . ALA A 1 104 ? 7.445 -13.002 -16.154 1.00 64.00 104 ALA A CA 1
ATOM 805 C C . ALA A 1 104 ? 8.933 -12.965 -16.551 1.00 64.00 104 ALA A C 1
ATOM 807 O O . ALA A 1 104 ? 9.343 -12.374 -17.549 1.00 64.00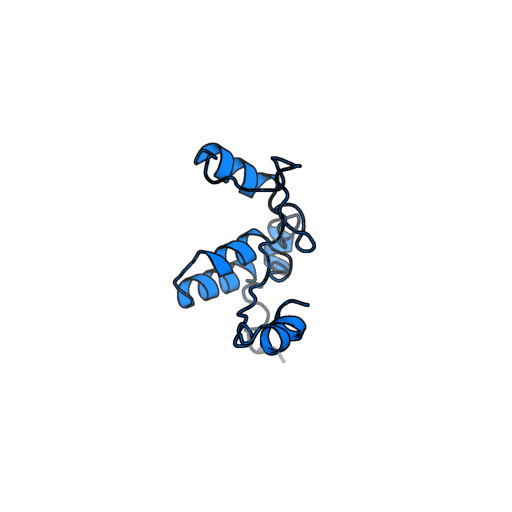 104 ALA A O 1
ATOM 808 N N . PHE A 1 105 ? 9.734 -13.721 -15.806 1.00 54.56 105 PHE A N 1
ATOM 809 C CA . PHE A 1 105 ? 10.525 -14.855 -16.252 1.00 54.56 105 PHE A CA 1
ATOM 810 C C . PHE A 1 105 ? 9.839 -15.591 -17.425 1.00 54.56 105 PHE A C 1
ATOM 812 O O . PHE A 1 105 ? 9.391 -16.736 -17.325 1.00 54.56 105 PHE A O 1
ATOM 819 N N . MET A 1 106 ? 9.678 -14.913 -18.562 1.00 43.41 106 MET A N 1
ATOM 820 C CA . MET A 1 106 ? 9.049 -15.485 -19.744 1.00 43.41 106 MET A CA 1
ATOM 821 C C . MET A 1 106 ? 9.998 -16.526 -20.349 1.00 43.41 106 MET A C 1
ATOM 823 O O . MET A 1 106 ? 11.105 -16.225 -20.786 1.00 43.41 106 MET A O 1
ATOM 827 N N . ALA A 1 107 ? 9.489 -17.752 -20.457 1.00 44.69 107 ALA A N 1
ATOM 828 C CA . ALA A 1 107 ? 9.819 -18.726 -21.500 1.00 44.69 107 ALA A CA 1
ATOM 829 C C . ALA A 1 107 ? 11.017 -19.692 -21.343 1.00 44.69 107 ALA A C 1
ATOM 831 O O . ALA A 1 107 ? 11.102 -20.603 -22.166 1.00 44.69 107 ALA A O 1
ATOM 832 N N . ILE A 1 108 ? 11.877 -19.635 -20.312 1.00 45.50 108 ILE A N 1
ATOM 833 C CA . ILE A 1 108 ? 13.019 -20.591 -20.220 1.00 45.50 108 ILE A CA 1
ATOM 834 C C . ILE A 1 108 ? 12.740 -21.846 -19.360 1.00 45.50 108 ILE A C 1
ATOM 836 O O . ILE A 1 108 ? 13.271 -22.909 -19.672 1.00 45.50 108 ILE A O 1
ATOM 840 N N . ARG A 1 109 ? 11.863 -21.816 -18.338 1.00 47.41 109 ARG A N 1
ATOM 841 C CA . ARG A 1 109 ? 11.526 -23.044 -17.559 1.00 47.41 109 ARG A CA 1
ATOM 842 C C . ARG A 1 109 ? 10.445 -23.938 -18.169 1.00 47.41 109 ARG A C 1
ATOM 844 O O . ARG A 1 109 ? 10.330 -25.085 -17.747 1.00 47.41 109 ARG A O 1
ATOM 851 N N . SER A 1 110 ? 9.653 -23.447 -19.121 1.00 40.53 110 SER A N 1
ATOM 852 C CA . SER A 1 110 ? 8.503 -24.196 -19.661 1.00 40.53 110 SER A CA 1
ATOM 853 C C . SER A 1 110 ? 8.759 -24.872 -21.008 1.00 40.53 110 SER A C 1
ATOM 855 O O . SER A 1 110 ? 7.848 -25.506 -21.536 1.00 40.53 110 SER A O 1
ATOM 857 N N . LEU A 1 111 ? 9.977 -24.810 -21.558 1.00 37.44 111 LEU A N 1
ATOM 858 C CA . LEU A 1 111 ? 10.360 -25.751 -22.607 1.00 37.44 111 LEU A CA 1
ATOM 859 C C . LEU A 1 111 ? 10.851 -27.039 -21.934 1.00 37.44 111 LEU A C 1
ATOM 861 O O . LEU A 1 111 ? 11.894 -27.009 -21.279 1.00 37.44 111 LEU A O 1
ATOM 865 N N . PRO A 1 112 ? 10.132 -28.173 -22.057 1.00 43.72 112 PRO A N 1
ATOM 866 C CA . PRO A 1 112 ? 10.697 -29.451 -21.658 1.00 43.72 112 PRO A CA 1
ATOM 867 C C . PRO A 1 112 ? 12.003 -29.639 -22.428 1.00 43.72 112 PRO A C 1
ATOM 869 O O . PRO A 1 112 ? 12.018 -29.461 -23.648 1.00 43.72 112 PRO A O 1
ATOM 872 N N . ASN A 1 113 ? 13.076 -29.977 -21.707 1.00 49.19 113 ASN A N 1
ATOM 873 C CA . ASN A 1 113 ? 14.355 -30.404 -22.268 1.00 49.19 113 ASN A CA 1
ATOM 874 C C . ASN A 1 113 ? 14.114 -31.293 -23.494 1.00 49.19 113 ASN A C 1
ATOM 876 O O . ASN A 1 113 ? 13.731 -32.456 -23.375 1.00 49.19 113 ASN A O 1
ATOM 880 N N . LYS A 1 114 ? 14.315 -30.721 -24.679 1.00 44.44 114 LYS A N 1
ATOM 881 C CA . LYS A 1 114 ? 14.314 -31.430 -25.954 1.00 44.44 114 LYS A CA 1
ATOM 882 C C . LYS A 1 114 ? 15.669 -31.269 -26.618 1.00 44.44 114 LYS A C 1
ATOM 884 O O . LYS A 1 114 ? 15.703 -30.886 -27.770 1.00 44.44 114 LYS A O 1
ATOM 889 N N . PHE A 1 115 ? 16.762 -31.568 -25.924 1.00 39.47 115 PHE A N 1
ATOM 890 C CA . PHE A 1 115 ? 17.994 -32.024 -26.570 1.00 39.47 115 PHE A CA 1
ATOM 891 C C . PHE A 1 115 ? 18.723 -32.987 -25.624 1.00 39.47 115 PHE A C 1
ATOM 893 O O . PHE A 1 115 ? 18.764 -32.749 -24.419 1.00 39.47 115 PHE A O 1
ATOM 900 N N . ASN A 1 116 ? 19.159 -34.100 -26.223 1.00 39.59 116 ASN A N 1
ATOM 901 C CA . ASN A 1 116 ? 19.804 -35.282 -25.642 1.00 39.59 116 ASN A CA 1
ATOM 902 C C . ASN A 1 116 ? 21.005 -34.975 -24.748 1.00 39.59 116 ASN A C 1
ATOM 904 O O . ASN A 1 116 ? 21.801 -34.094 -25.140 1.00 39.59 116 ASN A O 1
#

InterPro domains:
  IPR002305 Aminoacyl-tRNA synthetase, class Ic [PF00579] (1-97)
  IPR014729 Rossmann-like alpha/beta/alpha sandwich fold [G3DSA:3.40.50.620] (1-34)

Radius of gyration: 20.87 Å; chains: 1; bounding box: 40×51×62 Å

Secondary structure (DSSP, 8-state):
-HHHHGGGGT-PPPP----PPPEETTEEEEE--TTSTTTS--TT--HHHHHHHHHHHS---S-SSHHHHHHH---TTS-HHHHHHHHH---HHHHHHHHHHHS---SSSSS-----

Foldseek 3Di:
DQQVCQVVVVHHRDDDDDDDAQAFQAWNPHHQDPVDPLRDDDPPDDPVRVVCSNVPRRDWQADPDPVVCLQQFGDLVIGNVLVVCVVPVPDPVVSVVVNCVRSPPDDDPPDDDDDD

Sequence (116 aa):
MTRDVAPRIGNHKPALIESSFFPVLQVETGKMSASDPNSAIYVTDSGKDINNKINKYAFSGGQDSIENHGKYGANLEVDIPITYLGFFLEDDAELEHIRKMVDAFMAIRSLPNKFN

pLDDT: mean 86.07, std 15.69, range [37.44, 98.12]

Organism: NCBI:txid158383